Protein AF-A0A0P7ZYZ7-F1 (afdb_monomer)

Nearest PDB structures (foldseek):
  8qnu-assembly1_A  TM=7.768E-01  e=2.474E-01  Metarhizium robertsii
  8qlw-assembly1_A-2  TM=7.709E-01  e=2.631E-01  Purpureocillium lilacinum
  8cgx-assembly1_A  TM=7.776E-01  e=4.297E-01  Neurospora crassa
  8qlx-assembly1_A  TM=7.257E-01  e=2.974E-01  Pyricularia grisea
  3cpf-assembly1_A  TM=6.428E-01  e=1.014E+00  Homo sapiens

Structure (mmCIF, N/CA/C/O backbone):
data_AF-A0A0P7ZYZ7-F1
#
_entry.id   AF-A0A0P7ZYZ7-F1
#
loop_
_atom_site.group_PDB
_atom_site.id
_atom_site.type_symbol
_atom_site.label_atom_id
_atom_site.label_alt_id
_atom_site.label_comp_id
_atom_site.label_asym_id
_atom_site.label_entity_id
_atom_site.label_seq_id
_atom_site.pdbx_PDB_ins_code
_atom_site.Cartn_x
_atom_site.Cartn_y
_atom_site.Cartn_z
_atom_site.occupancy
_atom_site.B_iso_or_equiv
_atom_site.auth_seq_id
_atom_site.auth_comp_id
_atom_site.auth_asym_id
_atom_site.auth_atom_id
_atom_site.pdbx_PDB_model_num
ATOM 1 N N . MET A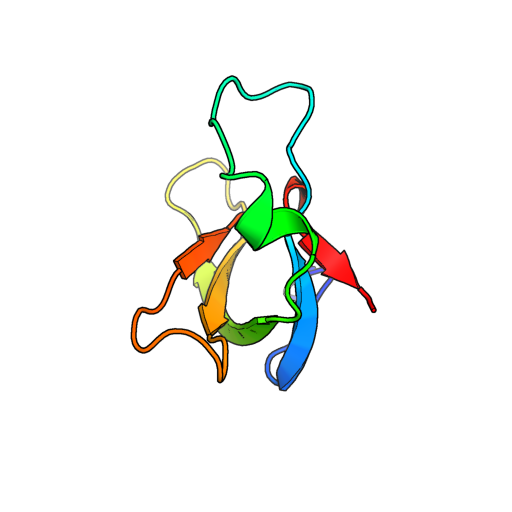 1 1 ? -14.448 6.073 12.498 1.00 41.59 1 MET A N 1
ATOM 2 C CA . MET A 1 1 ? -14.177 5.847 11.065 1.00 41.59 1 MET A CA 1
ATOM 3 C C . MET A 1 1 ? -12.669 5.685 10.992 1.00 41.59 1 MET A C 1
ATOM 5 O O . MET A 1 1 ? -11.998 6.452 11.661 1.00 41.59 1 MET A O 1
ATOM 9 N N . GLN A 1 2 ? -12.135 4.602 10.423 1.00 48.28 2 GLN A N 1
ATOM 10 C CA . GLN A 1 2 ? -10.676 4.447 10.367 1.00 48.28 2 GLN A CA 1
ATOM 11 C C . GLN A 1 2 ? -10.158 5.372 9.262 1.00 48.28 2 GLN A C 1
ATOM 13 O O . GLN A 1 2 ? -10.309 5.056 8.086 1.00 48.28 2 GLN A O 1
ATOM 18 N N . ASP A 1 3 ? -9.630 6.529 9.660 1.00 58.34 3 ASP A N 1
ATOM 19 C CA . ASP A 1 3 ? -9.003 7.546 8.809 1.00 58.34 3 ASP A CA 1
ATOM 20 C C . ASP A 1 3 ? -7.654 7.044 8.267 1.00 58.34 3 ASP A C 1
ATOM 22 O O . ASP A 1 3 ? -6.587 7.486 8.682 1.00 58.34 3 ASP A O 1
ATOM 26 N N . GLY A 1 4 ? -7.696 6.060 7.369 1.00 64.19 4 GLY A N 1
ATOM 27 C CA . GLY A 1 4 ? -6.562 5.729 6.512 1.00 64.19 4 GLY A CA 1
ATOM 28 C C . GLY A 1 4 ? -6.694 6.457 5.183 1.00 64.19 4 GLY A C 1
ATOM 29 O O . GLY A 1 4 ? -7.741 6.382 4.542 1.00 64.19 4 GLY A O 1
ATOM 30 N N . LYS A 1 5 ? -5.639 7.146 4.742 1.00 81.25 5 LYS A N 1
ATOM 31 C CA . LYS A 1 5 ? -5.608 7.860 3.454 1.00 81.25 5 LYS A CA 1
ATOM 32 C C . LYS A 1 5 ? -5.701 6.929 2.239 1.00 81.25 5 LYS A C 1
ATOM 34 O O . LYS A 1 5 ? -5.987 7.395 1.137 1.00 81.25 5 LYS A O 1
ATOM 39 N N . PHE A 1 6 ? -5.456 5.632 2.431 1.00 87.62 6 PHE A N 1
ATOM 40 C CA . PHE A 1 6 ? -5.441 4.633 1.367 1.00 87.62 6 PHE A CA 1
ATOM 41 C C . PHE A 1 6 ? -6.301 3.405 1.686 1.00 87.62 6 PHE A C 1
ATOM 43 O O . PHE A 1 6 ? -6.494 3.045 2.848 1.00 87.62 6 PHE A O 1
ATOM 50 N N . CYS A 1 7 ? -6.762 2.722 0.637 1.00 89.62 7 CYS A N 1
ATOM 51 C CA . CYS A 1 7 ? -7.645 1.556 0.725 1.00 89.62 7 CYS A CA 1
ATOM 52 C C . CYS A 1 7 ? -6.972 0.258 0.254 1.00 89.62 7 CYS A C 1
ATOM 54 O O . CYS A 1 7 ? -6.044 0.271 -0.553 1.00 89.62 7 CYS A O 1
ATOM 56 N N . ILE A 1 8 ? -7.489 -0.889 0.708 1.00 90.94 8 ILE A N 1
ATOM 57 C CA . ILE A 1 8 ? -7.096 -2.205 0.176 1.00 90.94 8 ILE A CA 1
ATOM 58 C C . ILE A 1 8 ? -7.467 -2.285 -1.315 1.00 90.94 8 ILE A C 1
ATOM 60 O O . ILE A 1 8 ? -8.560 -1.880 -1.705 1.00 90.94 8 ILE A O 1
ATOM 64 N N . GLY A 1 9 ? -6.556 -2.804 -2.136 1.00 89.44 9 GLY A N 1
ATOM 65 C CA . GLY A 1 9 ? -6.646 -2.862 -3.595 1.00 89.44 9 GLY A CA 1
ATOM 66 C C . GLY A 1 9 ? -6.171 -1.590 -4.300 1.00 89.44 9 GLY A C 1
ATOM 67 O O . GLY A 1 9 ? -6.106 -1.561 -5.525 1.00 89.44 9 GLY A O 1
ATOM 68 N N . GLN A 1 10 ? -5.829 -0.530 -3.560 1.00 90.94 10 GLN A N 1
ATOM 69 C CA . GLN A 1 10 ? -5.324 0.700 -4.159 1.00 90.94 10 GLN A CA 1
ATOM 70 C C . GLN A 1 10 ? -3.858 0.552 -4.571 1.00 90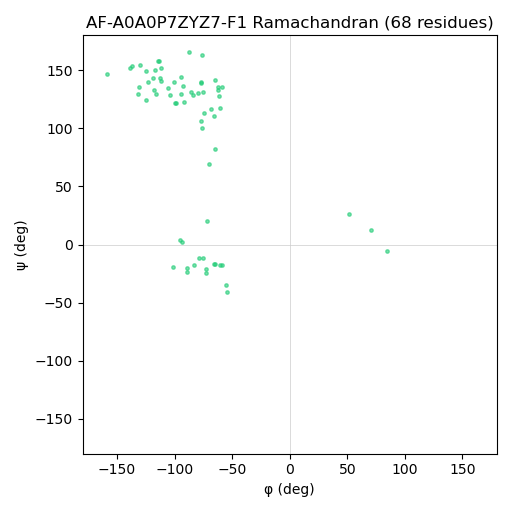.94 10 GLN A C 1
ATOM 72 O O . GLN A 1 10 ? -3.040 -0.005 -3.832 1.00 90.94 10 GLN A O 1
ATOM 77 N N . GLN A 1 11 ? -3.538 1.099 -5.742 1.00 90.88 11 GLN A N 1
ATOM 78 C CA . GLN A 1 11 ? -2.179 1.183 -6.257 1.00 90.88 11 GLN A CA 1
ATOM 79 C C . GLN A 1 11 ? -1.472 2.432 -5.720 1.00 90.88 11 GLN A C 1
ATOM 81 O O . GLN A 1 11 ? -2.014 3.538 -5.758 1.00 90.88 11 GLN A O 1
ATOM 86 N N . VAL A 1 12 ? -0.260 2.245 -5.207 1.00 90.00 12 VAL A N 1
ATOM 87 C CA . VAL A 1 12 ? 0.568 3.284 -4.593 1.00 90.00 12 VAL A CA 1
ATOM 88 C C . VAL A 1 12 ? 2.029 3.136 -5.016 1.00 90.00 12 VAL A C 1
ATOM 90 O O . VAL A 1 12 ? 2.507 2.035 -5.291 1.00 90.00 12 VAL A O 1
ATOM 93 N N . HIS A 1 13 ? 2.758 4.243 -5.031 1.00 88.06 13 HIS A N 1
ATOM 94 C CA . HIS A 1 13 ? 4.215 4.274 -5.065 1.00 88.06 13 HIS A CA 1
ATOM 95 C C . HIS A 1 13 ? 4.768 4.386 -3.648 1.00 88.06 13 HIS A C 1
ATOM 97 O O . HIS A 1 13 ? 4.203 5.082 -2.798 1.00 88.06 13 HIS A O 1
ATOM 103 N N . MET A 1 14 ? 5.901 3.729 -3.406 1.00 82.94 14 MET A N 1
ATOM 104 C CA . MET A 1 14 ? 6.689 3.994 -2.210 1.00 82.94 14 MET A CA 1
ATOM 105 C C . MET A 1 14 ? 7.514 5.258 -2.429 1.00 82.94 14 MET A C 1
ATOM 107 O O . MET A 1 14 ? 8.216 5.382 -3.430 1.00 82.94 14 MET A O 1
ATOM 111 N N . ILE A 1 15 ? 7.462 6.180 -1.477 1.00 80.94 15 ILE A N 1
ATOM 112 C CA . ILE A 1 15 ? 8.292 7.380 -1.465 1.00 80.94 15 ILE A CA 1
ATOM 113 C C . ILE A 1 15 ? 9.281 7.307 -0.308 1.00 80.94 15 ILE A C 1
ATOM 115 O O . ILE A 1 15 ? 8.974 6.810 0.776 1.00 80.94 15 ILE A O 1
ATOM 119 N N . ALA A 1 16 ? 10.496 7.801 -0.540 1.00 68.88 16 ALA A N 1
ATOM 120 C CA . ALA A 1 16 ? 11.459 7.970 0.534 1.00 68.88 16 ALA A CA 1
ATOM 121 C C . ALA A 1 16 ? 10.957 9.085 1.456 1.00 68.88 16 ALA A C 1
ATOM 123 O O . ALA A 1 16 ? 10.843 10.243 1.042 1.00 68.88 16 ALA A O 1
ATOM 124 N N . ASP A 1 17 ? 10.670 8.738 2.706 1.00 65.38 17 ASP A N 1
ATOM 125 C CA . ASP A 1 17 ? 10.405 9.734 3.732 1.00 65.38 17 ASP A CA 1
ATOM 126 C C . ASP A 1 17 ? 11.696 10.527 3.969 1.00 65.38 17 ASP A C 1
ATOM 128 O O . ASP A 1 17 ? 12.683 9.993 4.469 1.00 65.38 17 ASP A O 1
ATOM 132 N N . ARG A 1 18 ? 11.716 11.807 3.575 1.00 54.88 18 ARG A N 1
ATOM 133 C CA . ARG A 1 18 ? 12.9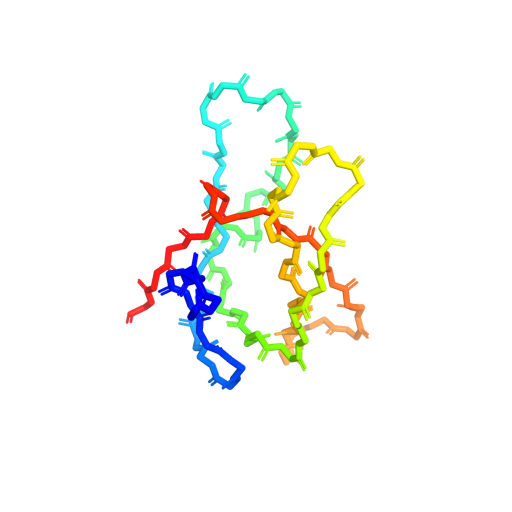12 12.667 3.688 1.00 54.88 18 ARG A CA 1
ATOM 134 C C . ARG A 1 18 ? 13.396 12.832 5.135 1.00 54.88 18 ARG A C 1
ATOM 136 O O . ARG A 1 18 ? 1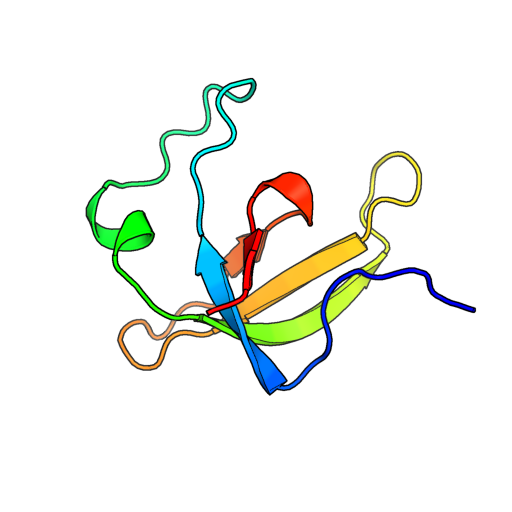4.536 13.244 5.335 1.00 54.88 18 ARG A O 1
ATOM 143 N N . SER A 1 19 ? 12.548 12.519 6.114 1.00 56.41 19 SER A N 1
ATOM 144 C CA . SER A 1 19 ? 12.861 12.563 7.544 1.00 56.41 19 SER A CA 1
ATOM 145 C C . SER A 1 19 ? 13.448 11.251 8.081 1.00 56.41 19 SER A C 1
ATOM 147 O O . SER A 1 19 ? 14.117 11.270 9.113 1.00 56.41 19 SER A O 1
ATOM 149 N N . ASN A 1 20 ? 13.259 10.122 7.391 1.00 49.50 20 ASN A N 1
ATOM 150 C CA . ASN A 1 20 ? 13.779 8.821 7.799 1.00 49.50 20 ASN A CA 1
ATOM 151 C C . ASN A 1 20 ? 14.993 8.409 6.963 1.00 49.50 20 ASN A C 1
ATOM 153 O O . ASN A 1 20 ? 14.951 8.304 5.742 1.00 49.50 20 ASN A O 1
ATOM 157 N N . ILE A 1 21 ? 16.070 8.032 7.654 1.00 50.97 21 ILE A N 1
ATOM 158 C CA . ILE A 1 21 ? 17.313 7.467 7.092 1.00 50.97 21 ILE A CA 1
ATOM 159 C C . ILE A 1 21 ? 17.081 6.018 6.591 1.00 50.97 21 ILE A C 1
ATOM 161 O O . ILE A 1 21 ? 18.006 5.216 6.463 1.00 50.97 21 ILE A O 1
ATOM 165 N N . VAL A 1 22 ? 15.835 5.620 6.326 1.00 55.25 22 VAL A N 1
ATOM 166 C CA . VAL A 1 22 ? 15.544 4.312 5.745 1.00 55.25 22 VAL A CA 1
ATOM 167 C C . VAL A 1 22 ? 15.879 4.411 4.265 1.00 55.25 22 VAL A C 1
ATOM 169 O O . VAL A 1 22 ? 15.180 5.057 3.489 1.00 55.25 22 VAL A O 1
ATOM 172 N N . ARG A 1 23 ? 16.996 3.791 3.878 1.00 58.06 23 ARG A N 1
ATOM 173 C CA . ARG A 1 23 ? 17.424 3.661 2.482 1.00 58.06 23 ARG A CA 1
ATOM 174 C C . ARG A 1 23 ? 16.414 2.795 1.727 1.00 58.06 23 ARG A C 1
ATOM 176 O O . ARG A 1 23 ? 16.619 1.594 1.566 1.00 58.06 23 ARG A O 1
ATOM 183 N N . VAL A 1 24 ? 15.317 3.394 1.277 1.00 60.69 24 VAL A N 1
ATOM 184 C CA . VAL A 1 24 ? 14.468 2.798 0.246 1.00 60.69 24 VAL A CA 1
ATOM 185 C C . VAL A 1 24 ? 15.354 2.651 -0.988 1.00 60.69 24 VAL A C 1
ATOM 187 O O . VAL A 1 24 ? 15.919 3.632 -1.473 1.00 60.69 24 VAL A O 1
ATOM 190 N N . HIS A 1 25 ? 15.571 1.413 -1.433 1.00 62.22 25 HIS A N 1
ATOM 191 C CA . HIS A 1 25 ? 16.405 1.152 -2.602 1.00 62.22 25 HIS A CA 1
ATOM 192 C C . HIS A 1 25 ? 15.796 1.892 -3.809 1.00 62.22 25 HIS A C 1
ATOM 194 O O . HIS A 1 25 ? 14.579 1.838 -3.962 1.00 62.22 25 HIS A O 1
ATOM 200 N N . PRO A 1 26 ? 16.578 2.583 -4.658 1.00 63.78 26 PRO A N 1
ATOM 201 C CA . PRO A 1 26 ? 16.036 3.431 -5.730 1.00 63.78 26 PRO A CA 1
ATOM 202 C C . PRO A 1 26 ? 15.088 2.680 -6.676 1.00 63.78 26 PRO A C 1
ATOM 204 O O . PRO A 1 26 ? 14.052 3.205 -7.058 1.00 63.78 26 PRO A O 1
ATOM 207 N N . ASP A 1 27 ? 15.376 1.404 -6.928 1.00 66.06 27 ASP A N 1
ATOM 208 C CA . ASP A 1 27 ? 14.541 0.476 -7.705 1.00 66.06 27 ASP A CA 1
ATOM 209 C C . ASP A 1 27 ? 13.114 0.268 -7.136 1.00 66.06 27 ASP A C 1
ATOM 211 O O . ASP A 1 27 ? 12.224 -0.211 -7.829 1.00 66.06 27 ASP A O 1
ATOM 215 N N . GLN A 1 28 ? 12.879 0.629 -5.870 1.00 63.00 28 GLN A N 1
ATOM 216 C CA . GLN A 1 28 ? 11.577 0.556 -5.198 1.00 63.00 28 GLN A CA 1
ATOM 217 C C . GLN A 1 28 ? 10.749 1.834 -5.363 1.00 63.00 28 GLN A C 1
ATOM 219 O O . GLN A 1 28 ? 9.530 1.776 -5.248 1.00 63.00 28 GLN A O 1
ATOM 224 N N . LEU A 1 29 ? 11.387 2.978 -5.630 1.00 66.31 29 LEU A N 1
ATOM 225 C CA . LEU A 1 29 ? 10.694 4.260 -5.814 1.00 66.31 29 LEU A CA 1
ATOM 226 C C . LEU A 1 29 ? 9.948 4.319 -7.155 1.00 66.31 29 LEU A C 1
ATOM 228 O O . LEU A 1 2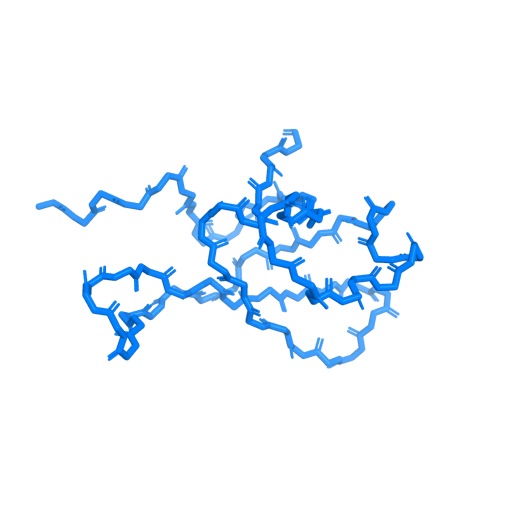9 ? 8.974 5.050 -7.289 1.00 66.31 29 LEU A O 1
ATOM 232 N N . GLU A 1 30 ? 10.395 3.534 -8.137 1.00 66.31 30 GLU A N 1
ATOM 233 C CA . GLU A 1 30 ? 9.803 3.472 -9.479 1.00 66.31 30 GLU A CA 1
ATOM 234 C C . GLU A 1 30 ? 8.749 2.360 -9.623 1.00 66.31 30 GLU A C 1
ATOM 236 O O . GLU A 1 30 ? 8.210 2.146 -10.710 1.00 66.31 30 GLU A O 1
ATOM 241 N N . ARG A 1 31 ? 8.447 1.625 -8.543 1.00 77.75 31 ARG A N 1
ATOM 242 C CA . ARG A 1 31 ? 7.527 0.482 -8.578 1.00 77.75 31 ARG A CA 1
ATOM 243 C C . ARG A 1 31 ? 6.141 0.836 -8.060 1.00 77.75 31 ARG A C 1
ATOM 245 O O . ARG A 1 31 ? 5.979 1.496 -7.035 1.00 77.75 31 ARG A O 1
ATOM 252 N N . ILE A 1 32 ? 5.143 0.291 -8.754 1.00 86.12 32 ILE A N 1
ATOM 253 C CA . ILE A 1 32 ? 3.753 0.280 -8.308 1.00 86.12 32 ILE A CA 1
ATOM 254 C C . ILE A 1 32 ? 3.549 -0.908 -7.369 1.00 86.12 32 ILE A C 1
ATOM 256 O O . ILE A 1 32 ? 3.871 -2.057 -7.695 1.00 86.12 32 ILE A O 1
ATOM 260 N N . PHE A 1 33 ? 2.980 -0.614 -6.208 1.00 89.25 33 PHE A N 1
ATOM 261 C CA . PHE A 1 33 ? 2.559 -1.585 -5.214 1.00 89.25 33 PHE A CA 1
ATOM 262 C C . PHE A 1 33 ? 1.049 -1.518 -5.025 1.00 89.25 33 PHE A C 1
ATOM 264 O O . PHE A 1 33 ? 0.445 -0.461 -5.156 1.00 89.25 33 PHE A O 1
ATOM 271 N N . GLU A 1 34 ? 0.440 -2.641 -4.674 1.00 91.38 34 GLU A N 1
ATOM 272 C CA . GLU A 1 34 ? -0.960 -2.728 -4.279 1.00 91.38 34 GLU A CA 1
ATOM 273 C C . GLU A 1 34 ? -1.056 -2.935 -2.766 1.00 91.38 34 GLU A C 1
ATOM 275 O O . GLU A 1 34 ? -0.345 -3.769 -2.193 1.00 91.38 34 GLU A O 1
ATOM 280 N N . ILE A 1 35 ? -1.946 -2.191 -2.112 1.00 91.06 35 ILE A N 1
ATOM 281 C CA . ILE A 1 35 ? -2.236 -2.374 -0.689 1.00 91.06 35 ILE A CA 1
ATOM 282 C C . ILE A 1 35 ? -3.082 -3.630 -0.524 1.00 91.06 35 ILE A C 1
ATOM 284 O O . ILE A 1 35 ? -4.242 -3.668 -0.917 1.00 91.06 35 ILE A O 1
ATOM 288 N N . VAL A 1 36 ? -2.533 -4.657 0.112 1.00 92.19 36 VAL A N 1
ATOM 289 C CA . VAL A 1 36 ? -3.233 -5.936 0.318 1.00 92.19 36 VAL A CA 1
ATOM 290 C C . VAL A 1 36 ? -3.799 -6.082 1.725 1.00 92.19 36 VAL A C 1
ATOM 292 O O . VAL A 1 36 ? -4.682 -6.905 1.961 1.00 92.19 36 VAL A O 1
ATOM 295 N N . ARG A 1 37 ? -3.295 -5.299 2.683 1.00 90.75 37 ARG A N 1
ATOM 296 C CA . ARG A 1 37 ? -3.750 -5.327 4.075 1.00 90.75 37 ARG A CA 1
ATOM 297 C C . ARG A 1 37 ? -3.387 -4.020 4.779 1.00 90.75 37 ARG A C 1
ATOM 299 O O . ARG A 1 37 ? -2.349 -3.434 4.502 1.00 90.75 37 ARG A O 1
ATOM 306 N N . ILE A 1 38 ? -4.232 -3.593 5.711 1.00 90.19 38 ILE A N 1
ATOM 307 C CA . ILE A 1 38 ? -3.996 -2.434 6.578 1.00 90.19 38 ILE A CA 1
ATOM 308 C C . ILE A 1 38 ? -4.143 -2.926 8.015 1.00 90.19 38 ILE A C 1
ATOM 310 O O . ILE A 1 38 ? -5.160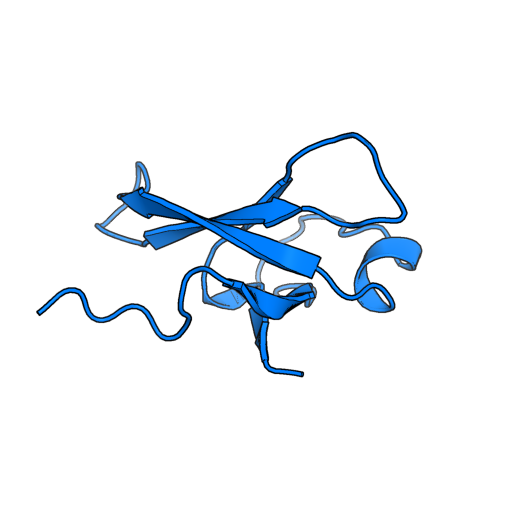 -3.533 8.354 1.00 90.19 38 ILE A O 1
ATOM 314 N N . VAL A 1 39 ? -3.120 -2.726 8.839 1.00 88.44 39 VAL A N 1
ATOM 315 C CA . VAL A 1 39 ? -3.124 -3.108 10.257 1.00 88.44 39 VAL A CA 1
ATOM 316 C C . VAL A 1 39 ? -2.792 -1.898 11.124 1.00 88.44 39 VAL A C 1
ATOM 318 O O . VAL A 1 39 ? -2.058 -1.020 10.674 1.00 88.44 39 VAL A O 1
ATOM 321 N N . PRO A 1 40 ? -3.310 -1.816 12.359 1.00 84.19 40 PRO A N 1
ATOM 322 C CA . PRO A 1 40 ? -2.826 -0.824 13.310 1.00 84.19 40 PRO A CA 1
ATOM 323 C C . PRO A 1 40 ? -1.336 -1.072 13.584 1.00 84.19 40 PRO A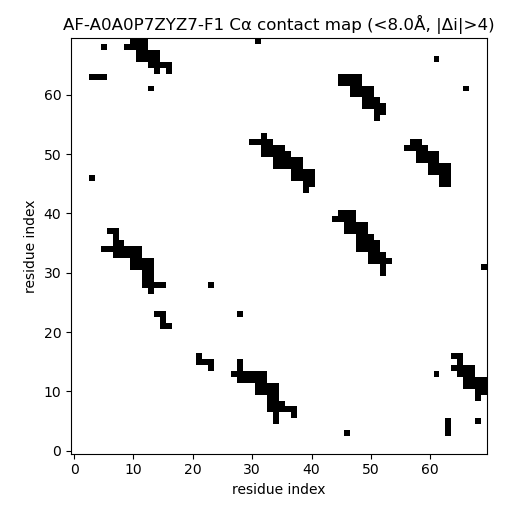 C 1
ATOM 325 O O . PRO A 1 40 ? -0.929 -2.200 13.862 1.00 84.19 40 PRO A O 1
ATOM 328 N N . GLY A 1 41 ? -0.521 -0.032 13.447 1.00 78.94 41 GLY A N 1
ATOM 329 C CA . GLY A 1 41 ? 0.905 -0.056 13.738 1.00 78.94 41 GLY A CA 1
ATOM 330 C C . GLY A 1 41 ? 1.191 -0.009 15.237 1.00 78.94 41 GLY A C 1
ATOM 331 O O . GLY A 1 41 ? 0.343 0.347 16.053 1.00 78.94 41 GLY A O 1
ATOM 332 N N . GLU A 1 42 ? 2.418 -0.379 15.603 1.00 69.56 42 GLU A N 1
ATOM 333 C CA . GLU A 1 42 ? 2.839 -0.531 17.003 1.00 69.56 42 GLU A CA 1
ATOM 334 C C . GLU A 1 42 ? 3.154 0.803 17.710 1.00 69.56 42 GLU A C 1
ATOM 336 O O . GLU A 1 42 ? 3.299 0.828 18.931 1.00 69.56 42 GLU A O 1
ATOM 341 N N . ARG A 1 43 ? 3.254 1.920 16.972 1.00 64.31 43 ARG A N 1
ATOM 342 C CA . ARG A 1 43 ? 3.452 3.270 17.526 1.00 64.31 43 ARG A CA 1
ATOM 343 C C . ARG A 1 43 ? 2.257 4.167 17.215 1.00 64.31 43 ARG A C 1
ATOM 345 O O . ARG A 1 43 ? 1.848 4.267 16.065 1.00 64.31 43 ARG A O 1
ATOM 352 N N . ASP A 1 44 ? 1.735 4.813 18.256 1.00 64.38 44 ASP A N 1
ATOM 353 C CA . ASP A 1 44 ? 0.851 5.989 18.191 1.00 64.38 44 ASP A CA 1
ATOM 354 C C . ASP A 1 44 ? -0.393 5.889 17.282 1.00 64.38 44 ASP A C 1
ATOM 356 O O . ASP A 1 44 ? -0.911 6.889 16.797 1.00 64.38 44 ASP A O 1
ATOM 360 N N . GLY A 1 45 ? -0.912 4.681 17.043 1.00 66.62 45 GLY A N 1
ATOM 361 C CA . GLY A 1 45 ? -2.099 4.496 16.202 1.00 66.62 45 GLY A CA 1
ATOM 362 C C . GLY A 1 45 ? -1.868 4.749 14.707 1.00 66.62 45 GLY A C 1
ATOM 363 O O . GLY A 1 45 ? -2.841 4.802 13.955 1.00 66.62 45 GLY A O 1
ATOM 364 N N . GLU A 1 46 ? -0.613 4.862 14.256 1.00 77.88 46 GLU A N 1
ATOM 365 C CA . GLU A 1 46 ? -0.294 4.931 12.829 1.00 77.88 46 GLU A CA 1
ATOM 366 C C . GLU A 1 46 ? -0.719 3.640 12.127 1.00 77.88 46 GLU A C 1
ATOM 368 O O . GLU A 1 46 ? -0.417 2.538 12.581 1.00 77.88 46 GLU A O 1
ATOM 373 N N . LEU A 1 47 ? -1.405 3.753 10.990 1.00 86.38 47 LEU A N 1
ATOM 374 C CA . LEU A 1 47 ? -1.757 2.594 10.176 1.00 86.38 47 LEU A CA 1
ATOM 375 C C . LEU A 1 47 ? -0.524 2.090 9.418 1.00 86.38 47 LEU A C 1
ATOM 377 O O . LEU A 1 47 ? 0.186 2.848 8.755 1.00 86.38 47 LEU A O 1
ATOM 381 N N . GLN A 1 48 ? -0.293 0.784 9.495 1.00 88.62 48 GLN A N 1
ATOM 382 C CA . GLN A 1 48 ? 0.714 0.087 8.715 1.00 88.62 48 GLN A CA 1
ATOM 383 C C . GLN A 1 48 ? 0.053 -0.585 7.510 1.00 88.62 48 GLN A C 1
ATOM 385 O O . GLN A 1 48 ? -0.831 -1.436 7.636 1.00 88.62 48 GLN A O 1
ATOM 390 N N . TYR A 1 49 ? 0.530 -0.221 6.328 1.00 90.44 49 TYR A N 1
ATOM 391 C CA . TYR A 1 49 ? 0.032 -0.689 5.047 1.00 90.44 49 TYR A CA 1
ATOM 392 C C . TYR A 1 49 ? 0.947 -1.789 4.528 1.00 90.44 49 TYR A C 1
ATOM 394 O O . TYR A 1 49 ? 2.152 -1.601 4.361 1.00 90.44 49 TYR A O 1
ATOM 402 N N . HIS A 1 50 ? 0.371 -2.960 4.296 1.00 91.12 50 HIS A N 1
ATOM 403 C CA . HIS A 1 50 ? 1.056 -4.109 3.730 1.00 91.12 50 HIS A CA 1
ATOM 404 C C . HIS A 1 50 ? 0.884 -4.075 2.217 1.00 91.12 50 HIS A C 1
ATOM 406 O O . HIS A 1 50 ? -0.236 -4.064 1.705 1.00 91.12 50 HIS A O 1
ATOM 412 N N . LEU A 1 51 ? 2.008 -4.055 1.522 1.00 90.31 51 LEU A N 1
ATOM 413 C CA . LEU A 1 51 ? 2.140 -3.816 0.100 1.00 90.31 51 LEU A CA 1
ATOM 414 C C . LEU A 1 51 ? 2.601 -5.085 -0.606 1.00 90.31 51 LEU A C 1
ATOM 416 O O . LEU A 1 51 ? 3.483 -5.800 -0.119 1.00 90.31 51 LEU A O 1
ATOM 420 N N . ARG A 1 52 ? 2.047 -5.325 -1.789 1.00 88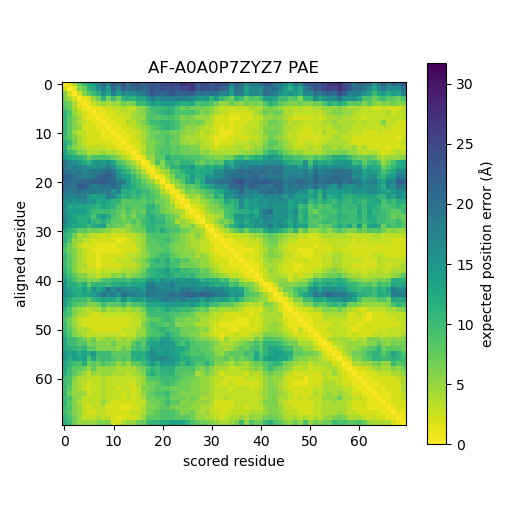.81 52 ARG A N 1
ATOM 421 C CA . ARG A 1 52 ? 2.479 -6.378 -2.705 1.00 88.81 52 ARG A CA 1
ATOM 422 C C . ARG A 1 52 ? 2.834 -5.762 -4.052 1.00 88.81 52 ARG A C 1
ATOM 424 O O . ARG A 1 52 ? 2.120 -4.895 -4.536 1.00 88.81 52 ARG A O 1
ATOM 431 N N . SER A 1 53 ? 3.904 -6.240 -4.678 1.00 84.12 53 SER A N 1
ATOM 432 C CA . SER A 1 53 ? 4.185 -5.957 -6.088 1.00 84.12 53 SER A CA 1
ATOM 433 C C . SER A 1 53 ? 4.033 -7.235 -6.908 1.00 84.12 53 SER A C 1
ATOM 435 O O . SER A 1 53 ? 4.231 -8.336 -6.401 1.00 84.12 53 SER A O 1
ATOM 437 N N . THR A 1 54 ? 3.688 -7.108 -8.186 1.00 77.44 54 THR A N 1
ATOM 438 C CA . THR A 1 54 ? 3.750 -8.230 -9.136 1.00 77.44 54 THR A CA 1
ATOM 439 C C . THR A 1 54 ? 5.191 -8.577 -9.511 1.00 77.44 54 THR A C 1
ATOM 441 O O . THR A 1 54 ? 5.453 -9.703 -9.926 1.00 77.44 54 THR A O 1
ATOM 444 N N . ALA A 1 55 ? 6.123 -7.635 -9.333 1.00 74.88 55 ALA A N 1
ATOM 445 C CA . ALA A 1 55 ? 7.539 -7.806 -9.641 1.00 74.88 55 ALA A CA 1
ATOM 446 C C . ALA A 1 55 ? 8.334 -8.503 -8.521 1.00 74.88 55 ALA A C 1
ATOM 448 O O . ALA A 1 55 ? 9.428 -9.003 -8.774 1.00 74.88 55 ALA A O 1
ATOM 449 N N . GLU A 1 56 ? 7.809 -8.555 -7.291 1.00 69.06 56 GLU A N 1
ATOM 450 C CA . GLU A 1 56 ? 8.489 -9.157 -6.139 1.00 69.06 56 GLU A CA 1
ATOM 451 C C . GLU A 1 56 ? 7.573 -10.131 -5.387 1.00 69.06 56 GLU A C 1
ATOM 453 O O . GLU A 1 56 ? 6.426 -9.797 -5.093 1.00 69.06 56 GLU A O 1
ATOM 458 N N . PRO A 1 57 ? 8.070 -11.319 -4.998 1.00 73.19 57 PRO A N 1
ATOM 459 C CA . PRO A 1 57 ? 7.279 -12.291 -4.246 1.00 73.19 57 PRO A CA 1
ATOM 460 C C . PRO A 1 57 ? 7.091 -11.908 -2.768 1.00 73.19 57 PRO A C 1
ATOM 462 O O . PRO A 1 57 ? 6.297 -12.535 -2.069 1.00 73.19 57 PRO A O 1
ATOM 465 N N . HIS A 1 58 ? 7.823 -10.907 -2.270 1.00 80.06 58 HIS A N 1
ATOM 466 C CA . HIS A 1 58 ? 7.812 -10.519 -0.862 1.00 80.06 58 HIS A CA 1
ATOM 467 C C . HIS A 1 58 ? 6.791 -9.413 -0.581 1.00 80.06 58 HIS A C 1
ATOM 469 O O . HIS A 1 58 ? 6.707 -8.421 -1.304 1.00 80.06 58 HIS A O 1
ATOM 475 N N . MET A 1 59 ? 6.047 -9.570 0.516 1.00 83.75 59 MET A N 1
ATOM 476 C CA . MET A 1 59 ? 5.201 -8.511 1.064 1.00 83.75 59 MET A CA 1
ATOM 477 C C . MET A 1 59 ? 6.056 -7.495 1.820 1.00 83.75 59 MET A C 1
ATOM 479 O O . MET A 1 59 ? 6.974 -7.872 2.551 1.00 83.75 59 MET A O 1
ATOM 483 N N . ARG A 1 60 ? 5.732 -6.210 1.676 1.00 84.12 60 ARG A N 1
ATOM 484 C CA . ARG A 1 60 ? 6.372 -5.116 2.418 1.00 84.12 60 ARG A CA 1
ATOM 485 C C . ARG A 1 60 ? 5.382 -4.441 3.346 1.00 84.12 60 ARG A C 1
ATOM 487 O O . ARG A 1 60 ? 4.186 -4.503 3.113 1.00 84.12 60 ARG A O 1
ATOM 494 N N . ALA A 1 61 ? 5.889 -3.775 4.372 1.00 87.31 61 ALA A N 1
ATOM 495 C CA . ALA A 1 61 ? 5.102 -2.914 5.239 1.00 87.31 61 ALA A CA 1
ATOM 496 C C . ALA A 1 61 ? 5.633 -1.480 5.140 1.00 87.31 61 ALA A C 1
ATOM 498 O O . ALA A 1 61 ? 6.844 -1.272 5.207 1.00 87.31 61 ALA A O 1
ATOM 499 N N . ALA A 1 62 ? 4.736 -0.511 4.979 1.00 86.38 62 ALA A N 1
ATOM 500 C CA . ALA A 1 62 ? 5.043 0.915 4.922 1.00 86.38 62 ALA A CA 1
ATOM 501 C C . ALA A 1 62 ? 4.027 1.708 5.756 1.00 86.38 62 ALA A C 1
ATOM 503 O O . ALA A 1 62 ? 2.897 1.259 5.956 1.00 86.38 62 ALA A O 1
ATOM 504 N N . SER A 1 63 ? 4.424 2.877 6.255 1.00 86.56 63 SER A N 1
ATOM 505 C CA . SER A 1 63 ? 3.490 3.825 6.875 1.00 86.56 63 SER A CA 1
ATOM 506 C C . SER A 1 63 ? 2.871 4.748 5.826 1.00 86.56 63 SER A C 1
ATOM 508 O O . SER A 1 63 ? 3.359 4.839 4.699 1.00 86.56 63 SER A O 1
ATOM 510 N N . GLU A 1 64 ? 1.806 5.457 6.196 1.00 85.38 64 GLU A N 1
ATOM 511 C CA . GLU A 1 64 ? 1.101 6.372 5.292 1.00 85.38 64 GLU A CA 1
ATOM 512 C C . GLU A 1 64 ? 2.022 7.426 4.655 1.00 85.38 64 GLU A C 1
ATOM 514 O O . GLU A 1 64 ? 1.932 7.693 3.459 1.00 85.38 64 GLU A O 1
ATOM 519 N N . SER A 1 65 ? 2.953 7.981 5.436 1.00 82.44 65 SER A N 1
ATOM 520 C CA . SER A 1 65 ? 3.916 8.998 4.986 1.00 82.44 65 SER A CA 1
ATOM 521 C C . SER A 1 65 ? 4.914 8.485 3.942 1.00 82.44 65 SER A C 1
ATOM 523 O O . SER A 1 65 ? 5.556 9.281 3.264 1.00 82.44 65 SER A O 1
ATOM 525 N N . GLN A 1 66 ? 5.053 7.164 3.810 1.00 84.19 66 GLN A N 1
ATOM 526 C CA . GLN A 1 66 ? 5.925 6.511 2.831 1.00 84.19 66 GLN A CA 1
ATOM 527 C C . GLN A 1 66 ? 5.175 6.125 1.553 1.00 84.19 66 GLN A C 1
ATOM 529 O O . GLN A 1 66 ? 5.753 5.480 0.679 1.00 84.19 66 GLN A O 1
ATOM 534 N N . LEU A 1 67 ? 3.894 6.482 1.438 1.00 86.44 67 LEU A N 1
ATOM 535 C CA . LEU A 1 67 ? 3.037 6.100 0.326 1.00 86.44 67 LEU A CA 1
ATOM 536 C C . LEU A 1 67 ? 2.526 7.313 -0.445 1.00 86.44 67 LEU A C 1
ATOM 538 O O . LEU A 1 67 ? 2.164 8.348 0.117 1.00 86.44 67 LEU A O 1
ATOM 542 N N . GLN A 1 68 ? 2.431 7.145 -1.758 1.00 88.19 68 GLN A N 1
ATOM 543 C CA . GLN A 1 68 ? 1.825 8.104 -2.669 1.00 88.19 68 GLN A CA 1
ATOM 544 C C . GLN A 1 68 ? 0.850 7.375 -3.594 1.00 88.19 68 GLN A C 1
ATOM 546 O O . GLN A 1 68 ? 1.214 6.365 -4.183 1.00 88.19 68 GLN A O 1
ATOM 551 N N . ALA A 1 69 ? -0.387 7.863 -3.722 1.00 86.94 69 ALA A N 1
ATOM 552 C CA . ALA A 1 69 ? -1.341 7.302 -4.682 1.00 86.94 69 ALA A CA 1
ATOM 553 C C . ALA A 1 69 ? -0.839 7.523 -6.116 1.00 86.94 69 ALA A C 1
ATOM 5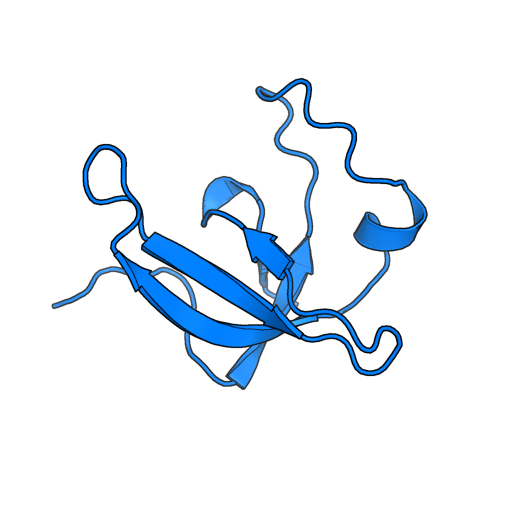55 O O . ALA A 1 69 ? -0.271 8.583 -6.397 1.00 86.94 69 ALA A O 1
ATOM 556 N N . VAL A 1 70 ? -1.050 6.523 -6.976 1.00 84.44 70 VAL A N 1
ATOM 557 C CA . VAL A 1 70 ? -0.803 6.610 -8.426 1.00 84.44 70 VAL A CA 1
ATOM 558 C C . VAL A 1 70 ? -1.912 7.402 -9.108 1.00 84.44 70 VAL A C 1
ATOM 560 O O . VAL A 1 70 ? -3.087 7.213 -8.716 1.00 84.44 70 VAL A O 1
#

Sequence (70 aa):
MQDGKFCIGQQVHMIADRSNIVRVHPDQLERIFEIVRIVPGERDGELQYHLRSTAEPHMRAASESQLQAV

Secondary structure (DSSP, 8-state):
----SS-TT-EEEE---TT------HHHHT-EEEEEEEEE-SSTTPEEEEEE-SS-SS-EEEEGGGEEE-

pLDDT: mean 77.23, std 13.31, range [41.59, 92.19]

Organism: NCBI:txid1653334

Mean predicted aligned error: 7.66 Å

Solvent-accessible surface area (backbone atoms only — not comparable to full-atom values): 4315 Å² total; per-residue (Å²): 129,88,89,60,98,71,54,75,74,39,56,26,28,43,46,73,41,91,88,51,92,64,80,66,55,74,81,50,53,80,35,70,26,31,26,77,43,78,43,82,35,97,57,95,73,42,53,32,37,30,31,39,36,95,90,42,98,62,76,45,78,43,46,66,83,28,52,39,79,114

Radius of gyration: 11.57 Å; Cα contacts (8 Å, |Δi|>4): 130; chains: 1; bounding box: 32×25×28 Å

Foldseek 3Di:
DLPDPDDAQFKKAFAPLPPDPPCPPPVRRPFIWGFHDWDQDPPDRFIWTWTDGPVDPDIDIDTSSRIDGD